Protein AF-A0A354C6H6-F1 (afdb_monomer_lite)

Foldseek 3Di:
DDDDPDDDPPPDPPVNVVVVVVVVVVVPVVVVVVVVVVVVVLVVLVVCCVVQNDQQSVCVNCVVQWDKDKDFDDFQDPDFAKKKKWKFAPPRHDGDTNDIDIDGPPRTMDIDTGHFHWIKIWIFDPPVPPPDTDPVRTRDIDDPGTDGDDPVPDDDD

Structure (mmCIF, N/CA/C/O backbone):
data_AF-A0A354C6H6-F1
#
_entry.id   AF-A0A354C6H6-F1
#
loop_
_atom_site.group_PDB
_atom_site.id
_atom_site.type_symbol
_atom_site.label_atom_id
_atom_site.label_alt_id
_atom_site.label_comp_id
_atom_site.label_asym_id
_atom_site.label_entity_id
_atom_site.label_seq_id
_atom_site.pdbx_PDB_ins_code
_atom_site.Cartn_x
_atom_site.Cartn_y
_atom_site.Cartn_z
_atom_site.occupancy
_atom_site.B_iso_or_equiv
_atom_site.auth_seq_id
_atom_site.auth_comp_id
_atom_site.auth_asym_id
_atom_site.auth_atom_id
_atom_site.pdbx_PDB_model_num
ATOM 1 N N . MET A 1 1 ? -8.656 -61.254 -53.944 1.00 39.78 1 MET A N 1
ATOM 2 C CA . MET A 1 1 ? -8.163 -60.138 -54.784 1.00 39.78 1 MET A CA 1
ATOM 3 C C . MET A 1 1 ? -7.869 -58.971 -53.851 1.00 39.78 1 MET A C 1
ATOM 5 O O . MET A 1 1 ? -8.799 -58.456 -53.251 1.00 39.78 1 MET A O 1
ATOM 9 N N . SER A 1 2 ? -6.591 -58.664 -53.606 1.00 46.38 2 SER A N 1
ATOM 10 C CA . SER A 1 2 ? -6.151 -57.652 -52.630 1.00 46.38 2 SER A CA 1
ATOM 11 C C . SER A 1 2 ? -5.681 -56.402 -53.372 1.00 46.38 2 SER A C 1
ATOM 13 O O . SER A 1 2 ? -4.727 -56.468 -54.147 1.00 46.38 2 SER A O 1
ATOM 15 N N . ASN A 1 3 ? -6.377 -55.281 -53.164 1.00 46.25 3 ASN A N 1
ATOM 16 C CA . ASN A 1 3 ? -6.007 -53.977 -53.706 1.00 46.25 3 ASN A CA 1
ATOM 17 C C . ASN A 1 3 ? -4.870 -53.388 -52.864 1.00 46.25 3 ASN A C 1
ATOM 19 O O . ASN A 1 3 ? -5.090 -52.853 -51.778 1.00 46.25 3 ASN A O 1
ATOM 23 N N . ALA A 1 4 ? -3.645 -53.481 -53.380 1.00 48.72 4 ALA A N 1
ATOM 24 C CA . ALA A 1 4 ? -2.483 -52.824 -52.802 1.00 48.72 4 ALA A CA 1
ATOM 25 C C . ALA A 1 4 ? -2.592 -51.302 -52.999 1.00 48.72 4 ALA A C 1
ATOM 27 O O . ALA A 1 4 ? -2.394 -50.768 -54.091 1.00 48.72 4 ALA A O 1
ATOM 28 N N . PHE A 1 5 ? -2.913 -50.606 -51.911 1.00 55.16 5 PHE A N 1
ATOM 29 C CA . PHE A 1 5 ? -2.956 -49.153 -51.808 1.00 55.16 5 PHE A CA 1
ATOM 30 C C . PHE A 1 5 ? -1.530 -48.579 -51.922 1.00 55.16 5 PHE A C 1
ATOM 32 O O . PHE A 1 5 ? -0.802 -48.465 -50.935 1.00 55.16 5 PHE A O 1
ATOM 39 N N . ARG A 1 6 ? -1.096 -48.233 -53.142 1.00 46.28 6 ARG A N 1
ATOM 40 C CA . ARG A 1 6 ? 0.148 -47.479 -53.375 1.00 46.28 6 ARG A CA 1
ATOM 41 C C . ARG A 1 6 ? -0.052 -46.021 -52.949 1.00 46.28 6 ARG A C 1
ATOM 43 O O . ARG A 1 6 ? -0.586 -45.220 -53.708 1.00 46.28 6 ARG A O 1
ATOM 50 N N . ARG A 1 7 ? 0.422 -45.657 -51.753 1.00 50.62 7 ARG A N 1
ATOM 51 C CA . ARG A 1 7 ? 0.652 -44.250 -51.385 1.00 50.62 7 ARG A CA 1
ATOM 52 C C . ARG A 1 7 ? 1.912 -43.762 -52.095 1.00 50.62 7 ARG A C 1
ATOM 54 O O . ARG A 1 7 ? 3.020 -44.136 -51.724 1.00 50.62 7 ARG A O 1
ATOM 61 N N . THR A 1 8 ? 1.747 -42.944 -53.127 1.00 47.78 8 THR A N 1
ATOM 62 C CA . THR A 1 8 ? 2.853 -42.187 -53.721 1.00 47.78 8 THR A CA 1
ATOM 63 C C . THR A 1 8 ? 3.283 -41.072 -52.764 1.00 47.78 8 THR A C 1
ATOM 65 O O . THR A 1 8 ? 2.422 -40.307 -52.322 1.00 47.78 8 THR A O 1
ATOM 68 N N . PRO A 1 9 ? 4.581 -40.929 -52.447 1.00 54.53 9 PRO A N 1
ATOM 69 C CA . PRO A 1 9 ? 5.065 -39.800 -51.669 1.00 54.53 9 PRO A CA 1
ATOM 70 C C . PRO A 1 9 ? 4.971 -38.533 -52.526 1.00 54.53 9 PRO A C 1
ATOM 72 O O . PRO A 1 9 ? 5.649 -38.397 -53.545 1.00 54.53 9 PRO A O 1
ATOM 75 N N . VAL A 1 10 ? 4.103 -37.605 -52.127 1.00 59.31 10 VAL A N 1
ATOM 76 C CA . VAL A 1 10 ? 4.023 -36.275 -52.735 1.00 59.31 10 VAL A CA 1
ATOM 77 C C . VAL A 1 10 ? 5.334 -35.551 -52.420 1.00 59.31 10 VAL A C 1
ATOM 79 O O . VAL A 1 10 ? 5.600 -35.211 -51.268 1.00 59.31 10 VAL A O 1
ATOM 82 N N . ARG A 1 11 ? 6.185 -35.336 -53.433 1.00 57.44 11 ARG A N 1
ATOM 83 C CA . ARG A 1 11 ? 7.349 -34.442 -53.333 1.00 57.44 11 ARG A CA 1
ATOM 84 C C . ARG A 1 11 ? 6.832 -33.022 -53.135 1.00 57.44 11 ARG A C 1
ATOM 86 O O . ARG A 1 11 ? 6.476 -32.343 -54.095 1.00 57.44 11 ARG A O 1
ATOM 93 N N . VAL A 1 12 ? 6.779 -32.581 -51.885 1.00 59.06 12 VAL A N 1
ATOM 94 C CA . VAL A 1 12 ? 6.523 -31.179 -51.561 1.00 59.06 12 VAL A CA 1
ATOM 95 C C . VAL A 1 12 ? 7.704 -30.372 -52.098 1.00 59.06 12 VAL A C 1
ATOM 97 O O . VAL 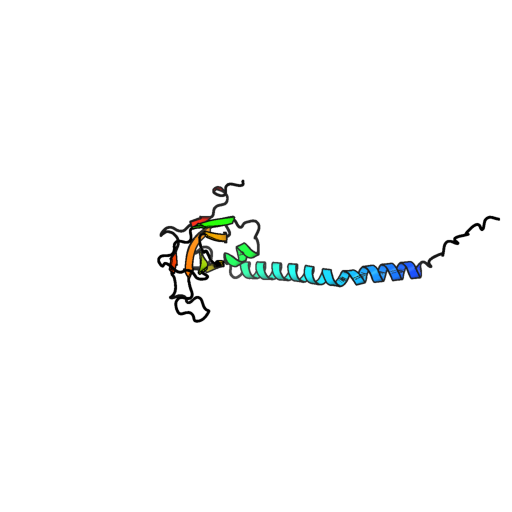A 1 12 ? 8.851 -30.586 -51.708 1.00 59.06 12 VAL A O 1
ATOM 100 N N . SER A 1 13 ? 7.433 -29.492 -53.061 1.00 67.69 13 SER A N 1
ATOM 101 C CA . SER A 1 13 ? 8.437 -28.602 -53.644 1.00 67.69 13 SER A CA 1
ATOM 102 C C . SER A 1 13 ? 9.083 -27.761 -52.539 1.00 67.69 13 SER A C 1
ATOM 104 O O . SER A 1 13 ? 8.379 -27.198 -51.703 1.00 67.69 13 SER A O 1
ATOM 106 N N . SER A 1 14 ? 10.415 -27.644 -52.543 1.00 68.44 14 SER A N 1
ATOM 107 C CA . SER A 1 14 ? 11.196 -26.889 -51.543 1.00 68.44 14 SER A CA 1
ATOM 108 C C . SER A 1 14 ? 10.669 -25.459 -51.316 1.00 68.44 14 SER A C 1
ATOM 110 O O . SER A 1 14 ? 10.684 -24.964 -50.192 1.00 68.44 14 SER A O 1
ATOM 112 N N . LYS A 1 15 ? 10.086 -24.833 -52.349 1.00 73.94 15 LYS A N 1
ATOM 113 C CA . LYS A 1 15 ? 9.442 -23.510 -52.260 1.00 73.94 15 LYS A CA 1
ATOM 114 C C . LYS A 1 15 ? 8.185 -23.498 -51.379 1.00 73.94 15 LYS A C 1
ATOM 116 O O . LYS A 1 15 ? 7.933 -22.518 -50.689 1.00 73.94 15 LYS A O 1
ATOM 121 N N . VAL A 1 16 ? 7.415 -24.586 -51.382 1.00 78.44 16 VAL A N 1
ATOM 122 C CA . VAL A 1 16 ? 6.215 -24.752 -50.544 1.00 78.44 16 VAL A CA 1
ATOM 123 C C . VAL A 1 16 ? 6.616 -24.966 -49.086 1.00 78.44 16 VAL A C 1
ATOM 125 O O . VAL A 1 16 ? 6.007 -24.388 -48.194 1.00 78.44 16 VAL A O 1
ATOM 128 N N . MET A 1 17 ? 7.694 -25.716 -48.839 1.00 77.00 17 MET A N 1
ATOM 129 C CA . MET A 1 17 ? 8.253 -25.872 -47.493 1.00 77.00 17 MET A CA 1
ATOM 130 C C . MET A 1 17 ? 8.774 -24.535 -46.934 1.00 77.00 17 MET A C 1
ATOM 132 O O . MET A 1 17 ? 8.522 -24.225 -45.773 1.00 77.00 17 MET A O 1
ATOM 136 N N . LEU A 1 18 ? 9.427 -23.715 -47.768 1.00 79.38 18 LEU A N 1
ATOM 137 C CA . LEU A 1 18 ? 9.888 -22.376 -47.384 1.00 79.38 18 LEU A CA 1
ATOM 138 C C . LEU A 1 18 ? 8.714 -21.445 -47.037 1.00 79.38 18 LEU A C 1
ATOM 140 O O . LEU A 1 18 ? 8.755 -20.757 -46.022 1.00 79.38 18 LEU A O 1
ATOM 144 N N . LEU A 1 19 ? 7.645 -21.462 -47.841 1.00 81.19 19 LEU A N 1
ATOM 145 C CA . LEU A 1 19 ? 6.432 -20.678 -47.584 1.00 81.19 19 LEU A CA 1
ATOM 146 C C . LEU A 1 19 ? 5.747 -21.080 -46.271 1.00 81.19 19 LEU A C 1
ATOM 148 O O . LEU A 1 19 ? 5.350 -20.207 -45.505 1.00 81.19 19 LEU A O 1
ATOM 152 N N . ILE A 1 20 ? 5.659 -22.380 -45.973 1.00 81.19 20 ILE A N 1
ATOM 153 C CA . ILE A 1 20 ? 5.088 -22.873 -44.709 1.00 81.19 20 ILE A CA 1
ATOM 154 C C . ILE A 1 20 ? 5.932 -22.417 -43.511 1.00 81.19 20 ILE A C 1
ATOM 156 O O . ILE A 1 20 ? 5.380 -21.992 -42.498 1.00 81.19 20 ILE A O 1
ATOM 160 N N . LEU A 1 21 ? 7.263 -22.447 -43.629 1.00 78.81 21 LEU A N 1
ATOM 161 C CA . LEU A 1 21 ? 8.166 -22.012 -42.561 1.00 78.81 21 LEU A CA 1
ATOM 162 C C . LEU A 1 21 ? 8.050 -20.504 -42.293 1.00 78.81 21 LEU A C 1
ATOM 164 O O . LEU A 1 21 ? 8.015 -20.085 -41.141 1.00 78.81 21 LEU A O 1
ATOM 168 N N . ILE A 1 22 ? 7.897 -19.698 -43.346 1.00 78.75 22 ILE A N 1
ATOM 169 C CA . ILE A 1 22 ? 7.666 -18.253 -43.236 1.00 78.75 22 ILE A CA 1
ATOM 170 C C . ILE A 1 22 ? 6.330 -17.957 -42.533 1.00 78.75 22 ILE A C 1
ATOM 172 O O . ILE A 1 22 ? 6.286 -17.138 -41.618 1.00 78.75 22 ILE A O 1
ATOM 176 N N . VAL A 1 23 ? 5.248 -18.653 -42.900 1.00 78.81 23 VAL A N 1
ATOM 177 C CA . VAL A 1 23 ? 3.928 -18.478 -42.265 1.00 78.81 23 VAL A CA 1
ATOM 178 C C . VAL A 1 23 ? 3.958 -18.854 -40.778 1.00 78.81 23 VAL A C 1
ATOM 180 O O . VAL A 1 23 ? 3.361 -18.151 -39.964 1.00 78.81 23 VAL A O 1
ATOM 183 N N . LEU A 1 24 ? 4.693 -19.905 -40.400 1.00 72.56 24 LEU A N 1
ATOM 184 C CA . LEU A 1 24 ? 4.862 -20.301 -38.996 1.00 72.56 24 LEU A CA 1
ATOM 185 C C . LEU A 1 24 ? 5.630 -19.254 -38.171 1.00 72.56 24 LEU A C 1
ATOM 187 O O . LEU A 1 24 ? 5.285 -19.032 -37.014 1.00 72.56 24 LEU A O 1
ATOM 191 N N . VAL A 1 25 ? 6.620 -18.572 -38.759 1.00 72.19 25 VAL A N 1
ATOM 192 C CA . VAL A 1 25 ? 7.352 -17.480 -38.090 1.00 72.19 25 VAL A CA 1
ATOM 193 C C . VAL A 1 25 ? 6.455 -16.253 -37.889 1.00 72.19 25 VAL A C 1
ATOM 195 O O . VAL A 1 25 ? 6.467 -15.656 -36.814 1.00 72.19 25 VAL A O 1
ATOM 198 N N . PHE A 1 26 ? 5.618 -15.908 -38.873 1.00 65.88 26 PHE A N 1
ATOM 199 C CA . PHE A 1 26 ? 4.712 -14.757 -38.765 1.00 65.88 26 PHE A CA 1
ATOM 200 C C . PHE A 1 26 ? 3.491 -15.003 -37.865 1.00 65.88 26 PHE A C 1
ATOM 202 O O . PHE A 1 26 ? 2.969 -14.054 -37.280 1.00 65.88 26 PHE A O 1
ATOM 209 N N . ALA A 1 27 ? 3.069 -16.257 -37.674 1.00 64.81 27 ALA A N 1
ATOM 210 C CA . ALA A 1 27 ? 2.013 -16.604 -36.720 1.00 64.81 27 ALA A CA 1
ATOM 211 C C . ALA A 1 27 ? 2.423 -16.382 -35.244 1.00 64.81 27 ALA A C 1
ATOM 213 O O . ALA A 1 27 ? 1.555 -16.269 -34.381 1.00 64.81 27 ALA A O 1
ATOM 214 N N . GLY A 1 28 ? 3.728 -16.278 -34.948 1.00 59.47 28 GLY A N 1
ATOM 215 C CA . GLY A 1 28 ? 4.262 -16.028 -33.602 1.00 59.47 28 GLY A CA 1
ATOM 216 C C . GLY A 1 28 ? 4.421 -14.548 -33.213 1.00 59.47 28 GLY A C 1
ATOM 217 O O . GLY A 1 28 ? 4.753 -14.252 -32.064 1.00 59.47 28 GLY A O 1
ATOM 218 N N . CYS A 1 29 ? 4.187 -13.597 -34.126 1.00 61.06 29 CYS A N 1
ATOM 219 C CA . CYS A 1 29 ? 4.482 -12.175 -33.889 1.00 61.06 29 CYS A CA 1
ATOM 220 C C . CYS A 1 29 ? 3.583 -11.495 -32.842 1.00 61.06 29 CYS A C 1
ATOM 222 O O . CYS A 1 29 ? 3.989 -10.490 -32.259 1.00 61.06 29 CYS A O 1
ATOM 224 N N . SER A 1 30 ? 2.395 -12.032 -32.548 1.00 60.97 30 SER A N 1
ATOM 225 C CA . SER A 1 30 ? 1.483 -11.443 -31.554 1.00 60.97 30 SER A CA 1
ATOM 226 C C . SER A 1 30 ? 2.007 -11.532 -30.114 1.00 60.97 30 SER A C 1
ATOM 228 O O . SER A 1 30 ? 1.602 -10.740 -29.265 1.00 60.97 30 SER A O 1
ATOM 230 N N . HIS A 1 31 ? 2.932 -12.456 -29.831 1.00 60.75 31 HIS A N 1
ATOM 231 C CA . HIS A 1 31 ? 3.494 -12.643 -28.490 1.00 60.75 31 HIS A CA 1
ATOM 232 C C . HIS A 1 31 ? 4.781 -11.838 -28.250 1.00 60.75 31 HIS A C 1
ATOM 234 O O . HIS A 1 31 ? 5.118 -11.526 -27.109 1.00 60.75 31 HIS A O 1
ATOM 240 N N . VAL A 1 32 ? 5.482 -11.476 -29.328 1.00 64.81 32 VAL A N 1
ATOM 241 C CA . VAL A 1 32 ? 6.739 -10.717 -29.283 1.00 64.81 32 VAL A CA 1
ATOM 242 C C . VAL A 1 32 ? 6.496 -9.264 -28.852 1.00 64.81 32 VAL A C 1
ATOM 244 O O . VAL A 1 32 ? 7.271 -8.735 -28.062 1.00 64.8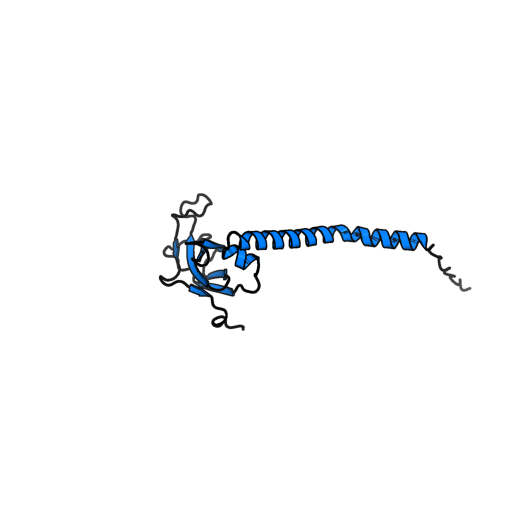1 32 VAL A O 1
ATOM 247 N N . GLY A 1 33 ? 5.391 -8.645 -29.286 1.00 69.44 33 GLY A N 1
ATOM 248 C CA . GLY A 1 33 ? 5.023 -7.280 -28.878 1.00 69.44 33 GLY A CA 1
ATOM 249 C C . GLY A 1 33 ? 4.859 -7.134 -27.362 1.00 69.44 33 GLY A C 1
ATOM 250 O O . GLY A 1 33 ? 5.491 -6.278 -26.759 1.00 69.44 33 GLY A O 1
ATOM 251 N N . LYS A 1 34 ? 4.138 -8.066 -26.724 1.00 73.25 34 LYS A N 1
ATOM 252 C CA . LYS A 1 34 ? 3.940 -8.060 -25.263 1.00 73.25 34 LYS A CA 1
ATOM 253 C C . LYS A 1 34 ? 5.239 -8.198 -24.472 1.00 73.25 34 LYS A C 1
ATOM 255 O O . LYS A 1 34 ? 5.350 -7.676 -23.368 1.00 73.25 34 LYS A O 1
ATOM 260 N N . TYR A 1 35 ? 6.208 -8.934 -25.013 1.00 76.50 35 TYR A N 1
ATOM 261 C CA . TYR A 1 35 ? 7.518 -9.050 -24.385 1.00 76.50 35 TYR A CA 1
ATOM 262 C C . TYR A 1 35 ? 8.269 -7.719 -24.467 1.00 76.50 35 TYR A C 1
ATOM 264 O O . TYR A 1 35 ? 8.810 -7.270 -23.466 1.00 76.50 35 TYR A O 1
ATOM 272 N N . PHE A 1 36 ? 8.247 -7.040 -25.615 1.00 81.38 36 PHE A N 1
ATOM 273 C CA . PHE A 1 36 ? 8.844 -5.708 -25.726 1.00 81.38 36 PHE A CA 1
ATOM 274 C C . PHE A 1 36 ? 8.188 -4.684 -24.790 1.00 81.38 36 PHE A C 1
ATOM 276 O O . PHE A 1 36 ? 8.918 -3.928 -24.153 1.00 81.38 36 PHE A O 1
ATOM 283 N N . ASP A 1 37 ? 6.863 -4.724 -24.628 1.00 84.50 37 ASP A N 1
ATOM 284 C CA . ASP A 1 37 ? 6.139 -3.845 -23.697 1.00 84.50 37 ASP A CA 1
ATOM 285 C C . ASP A 1 37 ? 6.609 -4.036 -22.245 1.00 84.50 37 ASP A C 1
ATOM 287 O O . ASP A 1 37 ? 6.822 -3.067 -21.519 1.00 84.50 37 ASP A O 1
ATOM 291 N N . PHE A 1 38 ? 6.837 -5.287 -21.823 1.00 84.19 38 PHE A N 1
ATOM 292 C CA . PHE A 1 38 ? 7.374 -5.585 -20.493 1.00 84.19 38 PHE A CA 1
ATOM 293 C C . PHE A 1 38 ? 8.771 -4.979 -20.287 1.00 84.19 38 PHE A C 1
ATOM 295 O O . PHE A 1 38 ? 9.036 -4.361 -19.258 1.00 84.19 38 PHE A O 1
ATOM 302 N N . TRP A 1 39 ? 9.658 -5.116 -21.276 1.00 83.44 39 TRP A N 1
ATOM 303 C CA . TRP A 1 39 ? 11.021 -4.578 -21.198 1.00 83.44 39 TRP A CA 1
ATOM 304 C C . TRP A 1 39 ? 11.051 -3.051 -21.186 1.00 83.44 39 TRP A C 1
ATOM 306 O O . TRP A 1 39 ? 11.898 -2.453 -20.518 1.00 83.44 39 TRP A O 1
ATOM 316 N N . ASP A 1 40 ? 10.151 -2.415 -21.931 1.00 88.00 40 ASP A N 1
ATOM 317 C CA . ASP A 1 40 ? 10.031 -0.961 -21.954 1.00 88.00 40 ASP A CA 1
ATOM 318 C C . ASP A 1 40 ? 9.487 -0.420 -20.624 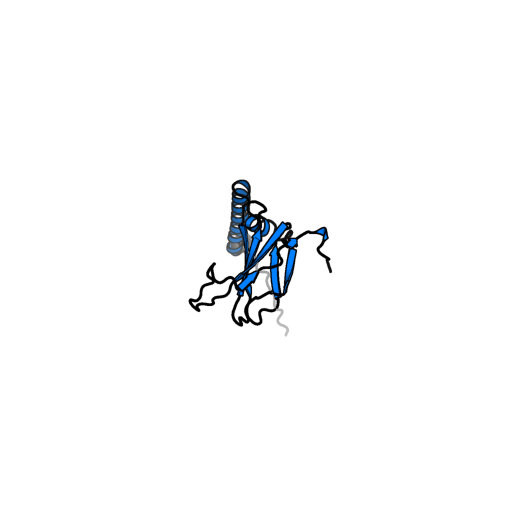1.00 88.00 40 ASP A C 1
ATOM 320 O O . ASP A 1 40 ? 10.025 0.546 -20.069 1.00 88.00 40 ASP A O 1
ATOM 324 N N . MET A 1 41 ? 8.501 -1.113 -20.046 1.00 86.69 41 MET A N 1
ATOM 325 C CA . MET A 1 41 ? 7.971 -0.815 -18.716 1.00 86.69 41 MET A CA 1
ATOM 326 C C . MET A 1 41 ? 9.058 -0.927 -17.640 1.00 86.69 41 MET A C 1
ATOM 328 O O . MET A 1 41 ? 9.243 0.009 -16.864 1.00 86.69 41 MET A O 1
ATOM 332 N N . GLU A 1 42 ? 9.829 -2.018 -17.626 1.00 86.00 42 GLU A N 1
ATOM 333 C CA . GLU A 1 42 ? 10.898 -2.227 -16.641 1.00 86.00 42 GLU A CA 1
ATOM 334 C C . GLU A 1 42 ? 11.987 -1.143 -16.743 1.00 86.00 42 GLU A C 1
ATOM 336 O O . GLU A 1 42 ? 12.447 -0.604 -15.733 1.00 86.00 42 GLU A O 1
ATOM 341 N N . ARG A 1 43 ? 12.392 -0.763 -17.963 1.00 87.38 43 ARG A N 1
ATOM 342 C CA . ARG A 1 43 ? 13.350 0.337 -18.177 1.00 87.38 43 ARG A CA 1
ATOM 343 C C . ARG A 1 43 ? 12.805 1.672 -17.692 1.00 87.38 43 ARG A C 1
ATOM 345 O O . ARG A 1 43 ? 13.545 2.429 -17.063 1.00 87.38 43 ARG A O 1
ATOM 352 N N . THR A 1 44 ? 11.540 1.956 -17.987 1.00 89.69 44 THR A N 1
ATOM 353 C CA . THR A 1 44 ? 10.879 3.195 -17.571 1.00 89.69 44 THR A CA 1
ATOM 354 C C . THR A 1 44 ? 10.822 3.282 -16.051 1.00 89.69 44 THR A C 1
ATOM 356 O O . THR A 1 44 ? 11.295 4.271 -15.497 1.00 89.69 44 THR A O 1
ATOM 359 N N . GLN A 1 45 ? 10.394 2.216 -15.372 1.00 88.25 45 GLN A N 1
ATOM 360 C CA . GLN A 1 45 ? 10.358 2.159 -13.908 1.00 88.25 45 GLN A CA 1
ATOM 361 C C . GLN A 1 45 ? 11.754 2.284 -13.282 1.00 88.25 45 GLN A C 1
ATOM 363 O O . GLN A 1 45 ? 11.923 3.013 -12.309 1.00 88.25 45 GLN A O 1
ATOM 368 N N . LYS A 1 46 ? 12.790 1.644 -13.848 1.00 88.38 46 LYS A N 1
ATOM 369 C CA . LYS A 1 46 ? 14.178 1.794 -13.358 1.00 88.38 46 LYS A CA 1
ATOM 370 C C . LYS A 1 46 ? 14.691 3.222 -13.501 1.00 88.38 46 LYS A C 1
ATOM 372 O O . LYS A 1 46 ? 15.385 3.728 -12.617 1.00 88.38 46 LYS A O 1
ATOM 377 N N . LYS A 1 47 ? 14.366 3.874 -14.618 1.00 91.50 47 LYS A N 1
ATOM 378 C CA . LYS A 1 47 ? 14.719 5.275 -14.851 1.00 91.50 47 LYS A CA 1
ATOM 379 C C . LYS A 1 47 ? 13.998 6.181 -13.858 1.00 91.50 47 LYS A C 1
ATOM 381 O O . LYS A 1 47 ? 14.634 7.046 -13.269 1.00 91.50 47 LYS A O 1
ATOM 386 N N . GLU A 1 48 ? 12.706 5.959 -13.661 1.00 91.00 48 GLU A N 1
ATOM 387 C CA . GLU A 1 48 ? 11.878 6.710 -12.721 1.00 91.00 48 GLU A CA 1
ATOM 388 C C . GLU A 1 48 ? 12.387 6.546 -11.286 1.00 91.00 48 GLU A C 1
ATOM 390 O O . GLU A 1 48 ? 12.622 7.542 -10.614 1.00 91.00 48 GLU A O 1
ATOM 395 N N . PHE A 1 49 ? 12.730 5.323 -10.872 1.00 91.56 49 PHE A N 1
ATOM 396 C CA . PHE A 1 49 ? 13.351 5.055 -9.574 1.00 91.56 49 PHE A CA 1
ATOM 397 C C . PHE A 1 49 ? 14.718 5.738 -9.407 1.00 91.56 49 PHE A C 1
ATOM 399 O O . PHE A 1 49 ? 15.050 6.201 -8.321 1.00 91.56 49 PHE A O 1
ATOM 406 N N . SER A 1 50 ? 15.509 5.839 -10.481 1.00 90.12 50 SER A N 1
ATOM 407 C CA . SER A 1 50 ? 16.811 6.528 -10.449 1.00 90.12 50 SER A CA 1
ATOM 408 C C . SER A 1 50 ? 16.680 8.045 -10.276 1.00 90.12 50 SER A C 1
ATOM 410 O O . SER A 1 50 ? 17.619 8.689 -9.814 1.00 90.12 50 SER A O 1
ATOM 412 N N . ILE A 1 51 ? 15.545 8.622 -10.677 1.00 92.75 51 ILE A N 1
ATOM 413 C CA . ILE A 1 51 ? 15.263 10.058 -10.576 1.00 92.75 51 ILE A CA 1
ATOM 414 C C . ILE A 1 51 ? 14.558 10.361 -9.253 1.00 92.75 51 ILE A C 1
ATOM 416 O O . ILE A 1 51 ? 14.945 11.282 -8.536 1.00 92.75 51 ILE A O 1
ATOM 420 N N . GLU A 1 52 ? 13.525 9.586 -8.935 1.00 92.69 52 GLU A N 1
ATOM 421 C CA . GLU A 1 52 ? 12.645 9.789 -7.795 1.00 92.69 52 GLU A CA 1
ATOM 422 C C . GLU A 1 52 ? 12.304 8.432 -7.148 1.00 92.69 52 GLU A C 1
ATOM 424 O O . GLU A 1 52 ? 11.267 7.825 -7.440 1.00 92.69 52 GLU A O 1
ATOM 429 N N . PRO A 1 53 ? 13.178 7.921 -6.264 1.00 92.75 53 PRO A N 1
ATOM 430 C CA . PRO A 1 53 ? 12.973 6.619 -5.651 1.00 92.75 53 PRO A CA 1
ATOM 431 C C . PRO A 1 53 ? 11.740 6.636 -4.739 1.00 92.75 53 PRO A C 1
ATOM 433 O O . PRO A 1 53 ? 11.472 7.610 -4.032 1.00 92.75 53 PRO A O 1
ATOM 436 N N . THR A 1 54 ? 10.980 5.541 -4.767 1.00 94.94 54 THR A N 1
ATOM 437 C CA . THR A 1 54 ? 9.851 5.290 -3.860 1.00 94.94 54 THR A CA 1
ATOM 438 C C . THR A 1 54 ? 9.799 3.817 -3.492 1.00 94.94 54 THR A C 1
ATOM 440 O O . THR A 1 54 ? 10.189 2.952 -4.283 1.00 94.94 54 THR A O 1
ATOM 443 N N . ALA A 1 55 ? 9.266 3.508 -2.314 1.00 94.12 55 ALA A N 1
ATOM 444 C CA . ALA A 1 55 ? 9.128 2.127 -1.861 1.00 94.12 55 ALA A CA 1
ATOM 445 C C . ALA A 1 55 ? 8.095 1.353 -2.701 1.00 94.12 55 ALA A C 1
ATOM 447 O O . ALA A 1 55 ? 8.220 0.143 -2.888 1.00 94.12 55 ALA A O 1
ATOM 448 N N . LYS A 1 56 ? 7.111 2.056 -3.282 1.00 94.12 56 LYS A N 1
ATOM 449 C CA . LYS A 1 56 ? 6.183 1.487 -4.270 1.00 94.12 56 LYS A CA 1
ATOM 450 C C . LYS A 1 56 ? 6.925 1.017 -5.524 1.00 94.12 56 LYS A C 1
ATOM 452 O O . LYS A 1 56 ? 6.754 -0.129 -5.925 1.00 94.12 56 LYS A O 1
ATOM 457 N N . LEU A 1 57 ? 7.775 1.871 -6.102 1.00 93.12 57 LEU A N 1
ATOM 458 C CA . LEU A 1 57 ? 8.586 1.504 -7.267 1.00 93.12 57 LEU A CA 1
ATOM 459 C C . LEU A 1 57 ? 9.576 0.384 -6.940 1.00 93.12 57 LEU A C 1
ATOM 461 O O . LEU A 1 57 ? 9.752 -0.512 -7.758 1.00 93.12 57 LEU A O 1
ATOM 465 N N . LEU A 1 58 ? 10.180 0.393 -5.746 1.00 93.06 58 LEU A N 1
ATOM 466 C CA . LEU A 1 58 ? 11.054 -0.694 -5.299 1.00 93.06 58 LEU A CA 1
ATOM 467 C C . LEU A 1 58 ? 10.312 -2.038 -5.296 1.00 93.06 58 LEU A C 1
ATOM 469 O O . LEU A 1 58 ? 10.803 -3.008 -5.866 1.00 93.06 58 LEU A O 1
ATOM 473 N N . ARG A 1 59 ? 9.104 -2.076 -4.721 1.00 93.06 59 ARG A N 1
ATOM 474 C CA . ARG A 1 59 ? 8.250 -3.271 -4.714 1.00 93.06 59 ARG A CA 1
ATOM 475 C C . ARG A 1 59 ? 7.910 -3.746 -6.127 1.00 93.06 59 ARG A C 1
ATOM 477 O O . ARG A 1 59 ? 7.912 -4.944 -6.388 1.00 93.06 59 ARG A O 1
ATOM 484 N N . ASP A 1 60 ? 7.592 -2.818 -7.024 1.00 90.81 60 ASP A N 1
ATOM 485 C CA . ASP A 1 60 ? 7.175 -3.149 -8.387 1.00 90.81 60 ASP A CA 1
ATOM 486 C C . ASP A 1 60 ? 8.371 -3.631 -9.247 1.00 90.81 60 ASP A C 1
ATOM 488 O O . ASP A 1 60 ? 8.208 -4.525 -10.076 1.00 90.81 60 ASP A O 1
ATOM 492 N N . LEU A 1 61 ? 9.581 -3.104 -9.004 1.00 90.44 61 LEU A N 1
ATOM 493 C CA . LEU A 1 61 ? 10.831 -3.512 -9.664 1.00 90.44 61 LEU A CA 1
ATOM 494 C C . LEU A 1 61 ? 11.416 -4.821 -9.117 1.00 90.44 61 LEU A C 1
ATOM 496 O O . LEU A 1 61 ? 12.032 -5.581 -9.866 1.00 90.44 61 LEU A O 1
ATOM 500 N N . GLN A 1 62 ? 11.265 -5.068 -7.815 1.00 89.44 62 GLN A N 1
ATOM 501 C CA . GLN A 1 62 ? 11.815 -6.226 -7.107 1.00 89.44 62 GLN A CA 1
ATOM 502 C C . GLN A 1 62 ? 10.722 -6.936 -6.294 1.00 89.44 62 GLN A C 1
ATOM 504 O O . GLN A 1 62 ? 10.799 -7.023 -5.066 1.00 89.44 62 GLN A O 1
ATOM 509 N N . PRO A 1 63 ? 9.694 -7.502 -6.955 1.00 87.38 63 PRO A N 1
ATOM 510 C CA . PRO A 1 63 ? 8.608 -8.176 -6.248 1.00 87.38 63 PRO A CA 1
ATOM 511 C C . PRO A 1 63 ? 9.086 -9.417 -5.478 1.00 87.38 63 PRO A C 1
ATOM 513 O O . PRO A 1 63 ? 8.450 -9.807 -4.505 1.00 87.38 63 PRO A O 1
ATOM 516 N N . GLY A 1 64 ? 10.210 -10.022 -5.888 1.00 85.69 64 GLY A N 1
ATOM 517 C CA . GLY A 1 64 ? 10.840 -11.147 -5.186 1.00 85.69 64 GLY A CA 1
ATOM 518 C C . GLY A 1 64 ? 11.487 -10.776 -3.847 1.00 85.69 64 GLY A C 1
ATOM 519 O O . GLY A 1 64 ? 11.662 -11.655 -3.012 1.00 85.69 64 GLY A O 1
ATOM 520 N N . ASP A 1 65 ? 11.771 -9.491 -3.624 1.00 88.25 65 ASP A N 1
ATOM 521 C CA . ASP A 1 65 ? 12.339 -8.965 -2.375 1.00 88.25 65 ASP A CA 1
ATOM 522 C C . ASP A 1 65 ? 11.253 -8.313 -1.493 1.00 88.25 65 ASP A C 1
ATOM 524 O O . ASP A 1 65 ? 11.523 -7.446 -0.662 1.00 88.25 65 ASP A O 1
ATOM 528 N N . SER A 1 66 ? 9.991 -8.712 -1.696 1.00 92.00 66 SER A N 1
ATOM 529 C CA . SER A 1 66 ? 8.843 -8.280 -0.898 1.00 92.00 66 SER A CA 1
ATOM 530 C C . SER A 1 66 ? 8.346 -9.396 0.011 1.00 92.00 66 SER A C 1
ATOM 532 O O . SER A 1 66 ? 8.163 -10.536 -0.411 1.00 92.00 66 SER A O 1
ATOM 534 N N . PHE A 1 67 ? 8.040 -9.041 1.251 1.00 92.56 67 PHE A N 1
ATOM 535 C CA . PHE A 1 67 ? 7.606 -9.959 2.291 1.00 92.56 67 PHE A CA 1
ATOM 536 C C . PHE A 1 67 ? 6.120 -9.784 2.563 1.00 92.56 67 PHE A C 1
ATOM 538 O O . PHE A 1 67 ? 5.585 -8.671 2.528 1.00 92.56 67 PHE A O 1
ATOM 545 N N . MET A 1 68 ? 5.441 -10.897 2.827 1.00 91.50 68 MET A N 1
ATOM 546 C CA . MET A 1 68 ? 4.027 -10.877 3.167 1.00 91.50 68 MET A CA 1
ATOM 547 C C . MET A 1 68 ? 3.859 -10.516 4.642 1.00 91.50 68 MET A C 1
ATOM 549 O O . MET A 1 68 ? 4.142 -11.318 5.529 1.00 91.50 68 MET A O 1
ATOM 553 N N . LEU A 1 69 ? 3.352 -9.316 4.898 1.00 90.88 69 LEU A N 1
ATOM 554 C CA . LEU A 1 69 ? 2.937 -8.883 6.219 1.00 90.88 69 LEU A CA 1
ATOM 555 C C . LEU A 1 69 ? 1.473 -9.269 6.449 1.00 90.88 69 LEU A C 1
ATOM 557 O O . LEU A 1 69 ? 0.599 -8.891 5.663 1.00 90.88 69 LEU A O 1
ATOM 561 N N . VAL A 1 70 ? 1.213 -9.994 7.538 1.00 91.00 70 VAL A N 1
ATOM 562 C CA . VAL A 1 70 ? -0.126 -10.435 7.952 1.00 91.00 70 VAL A CA 1
ATOM 563 C C . VAL A 1 70 ? -0.350 -10.073 9.412 1.00 91.00 70 VAL A C 1
ATOM 565 O O . VAL A 1 70 ? 0.508 -10.312 10.259 1.00 91.00 70 VAL A O 1
ATOM 568 N N . GLY A 1 71 ? -1.526 -9.537 9.722 1.00 89.75 71 GLY A N 1
ATOM 569 C CA . GLY A 1 71 ? -1.901 -9.218 11.093 1.00 89.75 71 GLY A CA 1
ATOM 570 C C . GLY A 1 71 ? -3.398 -8.970 11.251 1.00 89.75 71 GLY A C 1
ATOM 571 O O . GLY A 1 71 ? -4.116 -8.863 10.255 1.00 89.75 71 GLY A O 1
ATOM 572 N N . PRO A 1 72 ? -3.897 -8.912 12.495 1.00 89.19 72 PRO A N 1
ATOM 573 C CA . PRO A 1 72 ? -5.295 -8.601 12.757 1.00 89.19 72 PRO A CA 1
ATOM 574 C C . PRO A 1 72 ? -5.602 -7.152 12.373 1.00 89.19 72 PRO A C 1
ATOM 576 O O . PRO A 1 72 ? -4.773 -6.256 12.553 1.00 89.19 72 PRO A O 1
ATOM 579 N N . VAL A 1 73 ? -6.813 -6.906 11.879 1.00 87.94 73 VAL A N 1
ATOM 580 C CA . VAL A 1 73 ? -7.289 -5.537 11.656 1.00 87.94 73 VAL A CA 1
ATOM 581 C C . VAL A 1 73 ? -7.771 -4.968 12.985 1.00 87.94 73 VAL A C 1
ATOM 583 O O . VAL A 1 73 ? -8.774 -5.413 13.538 1.00 87.94 73 VAL A O 1
ATOM 586 N N . ASN A 1 74 ? -7.052 -3.975 13.508 1.00 81.25 74 ASN A N 1
ATOM 587 C CA . ASN A 1 74 ? -7.438 -3.289 14.737 1.00 81.25 74 ASN A CA 1
ATOM 588 C C . ASN A 1 74 ? -8.375 -2.118 14.413 1.00 81.25 74 ASN A C 1
ATOM 590 O O . ASN A 1 74 ? -7.927 -0.995 14.170 1.00 81.25 74 ASN A O 1
ATOM 594 N N . GLN A 1 75 ? -9.676 -2.400 14.366 1.00 82.06 75 GLN A N 1
ATOM 595 C CA . GLN A 1 75 ? -10.704 -1.381 14.175 1.00 82.06 75 GLN A CA 1
ATOM 596 C C . GLN A 1 75 ? -11.110 -0.792 15.530 1.00 82.06 75 GLN A C 1
ATOM 598 O O . GLN A 1 75 ? -11.441 -1.522 16.461 1.00 82.06 75 GLN A O 1
ATOM 603 N N . LYS A 1 76 ? -11.136 0.540 15.641 1.00 80.88 76 LYS A N 1
ATOM 604 C CA . LYS A 1 76 ? -11.688 1.235 16.819 1.00 80.88 76 LYS A CA 1
ATOM 605 C C . LYS A 1 76 ? -13.219 1.239 16.826 1.00 80.88 76 LYS A C 1
ATOM 607 O O . LYS A 1 76 ? -13.833 1.532 17.848 1.00 80.88 76 LYS A O 1
ATOM 612 N N . THR A 1 77 ? -13.829 0.952 15.681 1.00 79.12 77 THR A N 1
ATOM 613 C CA . THR A 1 77 ? -15.273 0.985 15.442 1.00 79.12 77 THR A CA 1
ATOM 614 C C . THR A 1 77 ? -15.768 -0.400 15.047 1.00 79.12 77 THR A C 1
ATOM 616 O O . THR A 1 77 ? -15.041 -1.133 14.385 1.00 79.12 77 THR A O 1
ATOM 619 N N . ASN A 1 78 ? -17.019 -0.737 15.362 1.00 82.62 78 ASN A N 1
ATOM 620 C CA . ASN A 1 78 ? -17.636 -1.986 14.907 1.00 82.62 78 ASN A CA 1
ATOM 621 C C . ASN A 1 78 ? -18.175 -1.839 13.468 1.00 82.62 78 ASN A C 1
ATOM 623 O O . ASN A 1 78 ? -19.387 -1.792 13.260 1.00 82.62 78 ASN A O 1
ATOM 627 N N . TYR A 1 79 ? -17.281 -1.638 12.496 1.00 88.75 79 TYR A N 1
ATOM 628 C CA . TYR A 1 79 ? -17.652 -1.436 11.094 1.00 88.75 79 TYR A CA 1
ATOM 629 C C . TYR A 1 79 ? -17.637 -2.767 10.332 1.00 88.75 79 TYR A C 1
ATOM 631 O O . TYR A 1 79 ? -16.634 -3.473 10.301 1.00 88.75 79 TYR A O 1
ATOM 639 N N . GLU A 1 80 ? -18.753 -3.097 9.683 1.00 87.88 80 GLU A N 1
ATOM 640 C CA . GLU A 1 80 ? -18.957 -4.395 9.020 1.00 87.88 80 GLU A CA 1
ATOM 641 C C . GLU A 1 80 ? -18.856 -4.331 7.484 1.00 87.88 80 GLU A C 1
ATOM 643 O O . GLU A 1 80 ? -19.274 -5.267 6.809 1.00 87.88 80 GLU A O 1
ATOM 648 N N . GLY A 1 81 ? -18.343 -3.237 6.912 1.00 91.50 81 GLY A N 1
ATOM 649 C CA . GLY A 1 81 ? -18.183 -3.058 5.463 1.00 91.50 81 GLY A CA 1
ATOM 650 C C . GLY A 1 81 ? -16.749 -3.287 4.956 1.00 91.50 81 GLY A C 1
ATOM 651 O O . GLY A 1 81 ? -15.867 -3.679 5.727 1.00 91.50 81 GLY A O 1
ATOM 652 N N . PRO A 1 82 ? -16.489 -3.033 3.658 1.00 93.75 82 PRO A N 1
ATOM 653 C CA . PRO A 1 82 ? -15.145 -3.087 3.090 1.00 93.75 82 PRO A CA 1
ATOM 654 C C . PRO A 1 82 ? -14.201 -2.083 3.757 1.00 93.75 82 PRO A C 1
ATOM 656 O O . PRO A 1 82 ? -14.583 -0.945 4.010 1.00 93.75 82 PRO A O 1
ATOM 659 N N . VAL A 1 83 ? -12.953 -2.480 3.994 1.00 94.75 83 VAL A N 1
ATOM 660 C CA . VAL A 1 83 ? -11.944 -1.630 4.646 1.00 94.75 83 VAL A CA 1
ATOM 661 C C . VAL A 1 83 ? -10.759 -1.431 3.719 1.00 94.75 83 VAL A C 1
ATOM 663 O O . VAL A 1 83 ? -10.211 -2.400 3.200 1.00 94.75 83 VAL A O 1
ATOM 666 N N . LEU A 1 84 ? -10.320 -0.192 3.539 1.00 95.81 84 LEU A N 1
ATOM 667 C CA . LEU A 1 84 ? -9.074 0.118 2.851 1.00 95.81 84 LEU A CA 1
ATOM 668 C C . LEU A 1 84 ? -7.909 0.069 3.843 1.00 95.81 84 LEU A C 1
ATOM 670 O O . LEU A 1 84 ? -7.891 0.800 4.830 1.00 95.81 84 LEU A O 1
ATOM 674 N N . VAL A 1 85 ? -6.921 -0.772 3.555 1.00 95.56 85 VAL A N 1
ATOM 675 C CA . VAL A 1 85 ? -5.621 -0.797 4.231 1.00 95.56 85 VAL A CA 1
ATOM 676 C C . VAL A 1 85 ? -4.632 0.002 3.408 1.00 95.56 85 VAL A C 1
ATOM 678 O O . VAL A 1 85 ? -4.468 -0.267 2.215 1.00 95.56 85 VAL A O 1
ATOM 681 N N . VAL A 1 86 ? -3.933 0.922 4.061 1.00 96.56 86 VAL A N 1
ATOM 682 C CA . VAL A 1 86 ? -2.873 1.732 3.460 1.00 96.56 86 VAL A CA 1
ATOM 683 C C . VAL A 1 86 ? -1.583 1.507 4.234 1.00 96.56 86 VAL A C 1
ATOM 685 O O . VAL A 1 86 ? -1.533 1.770 5.434 1.00 96.56 86 VAL A O 1
ATOM 688 N N . ALA A 1 87 ? -0.545 1.025 3.552 1.00 96.75 87 ALA A N 1
ATOM 689 C CA . ALA A 1 87 ? 0.795 0.889 4.110 1.00 96.75 87 ALA A CA 1
ATOM 690 C C . ALA A 1 87 ? 1.636 2.116 3.768 1.00 96.75 87 ALA A C 1
ATOM 692 O O . ALA A 1 87 ? 1.795 2.450 2.590 1.00 96.75 87 ALA A O 1
ATOM 693 N N . VAL A 1 88 ? 2.189 2.758 4.793 1.00 96.56 88 VAL A N 1
ATOM 694 C CA . VAL A 1 88 ? 2.943 4.006 4.684 1.00 96.56 88 VAL A CA 1
ATOM 695 C C . VAL A 1 88 ? 4.346 3.816 5.241 1.00 96.56 88 VAL A C 1
ATOM 697 O O . VAL A 1 88 ? 4.517 3.166 6.268 1.00 96.56 88 VAL A O 1
ATOM 700 N N . THR A 1 89 ? 5.350 4.393 4.585 1.00 96.25 89 THR A N 1
ATOM 701 C CA . THR A 1 89 ? 6.737 4.398 5.069 1.00 96.25 89 THR A CA 1
ATOM 702 C C . THR A 1 89 ? 7.372 5.780 4.930 1.00 96.25 89 THR A C 1
ATOM 704 O O . THR A 1 89 ? 6.815 6.678 4.302 1.00 96.25 89 THR A O 1
ATOM 707 N N . ASP A 1 90 ? 8.539 5.943 5.546 1.00 95.62 90 ASP A N 1
ATOM 708 C CA . ASP A 1 90 ? 9.393 7.130 5.452 1.00 95.62 90 ASP A CA 1
ATOM 709 C C . ASP A 1 90 ? 10.736 6.804 4.756 1.00 95.62 90 ASP A C 1
ATOM 711 O O . ASP A 1 90 ? 11.724 7.513 4.933 1.00 95.62 90 ASP A O 1
ATOM 715 N N . MET A 1 91 ? 10.798 5.699 4.000 1.00 94.38 91 MET A N 1
ATOM 716 C CA . MET A 1 91 ? 12.033 5.139 3.437 1.00 94.38 91 MET A CA 1
ATOM 717 C C . MET A 1 91 ? 12.739 6.070 2.450 1.00 94.38 91 MET A C 1
ATOM 719 O O . MET A 1 91 ? 13.932 6.329 2.601 1.00 94.38 91 MET A O 1
ATOM 723 N N . PHE A 1 92 ? 12.022 6.545 1.432 1.00 94.56 92 PHE A N 1
ATOM 724 C CA . PHE A 1 92 ? 12.572 7.453 0.424 1.00 94.56 92 PHE A CA 1
ATOM 725 C C . PHE A 1 92 ? 11.955 8.844 0.518 1.00 94.56 92 PHE A C 1
ATOM 727 O O . PHE A 1 92 ? 12.619 9.842 0.235 1.00 94.56 92 PHE A O 1
ATOM 734 N N . LYS A 1 93 ? 10.686 8.923 0.934 1.00 94.50 93 LYS A N 1
ATOM 735 C CA . LYS A 1 93 ? 9.963 10.179 1.144 1.00 94.50 93 LYS A CA 1
ATOM 736 C C . LYS A 1 93 ? 9.138 10.107 2.413 1.00 94.50 93 LYS A C 1
ATOM 738 O O . LYS A 1 93 ? 8.667 9.044 2.801 1.00 94.50 93 LYS A O 1
ATOM 743 N N . LYS A 1 94 ? 8.906 11.272 3.014 1.00 95.25 94 LYS A N 1
ATOM 744 C CA . LYS A 1 94 ? 8.057 11.397 4.195 1.00 95.25 94 LYS A CA 1
ATOM 745 C C . LYS A 1 94 ? 6.614 10.987 3.867 1.00 95.25 94 LYS A C 1
ATOM 747 O O . LYS A 1 94 ? 5.991 11.601 3.004 1.00 95.25 94 LYS A O 1
ATOM 752 N N . ARG A 1 95 ? 6.091 10.010 4.607 1.00 94.19 95 ARG A N 1
ATOM 753 C CA . ARG A 1 95 ? 4.739 9.442 4.535 1.00 94.19 95 ARG A CA 1
ATOM 754 C C . ARG A 1 95 ? 4.355 8.987 3.128 1.00 94.19 95 ARG A C 1
ATOM 756 O O . ARG A 1 95 ? 3.286 9.335 2.632 1.00 94.19 95 ARG A O 1
ATOM 76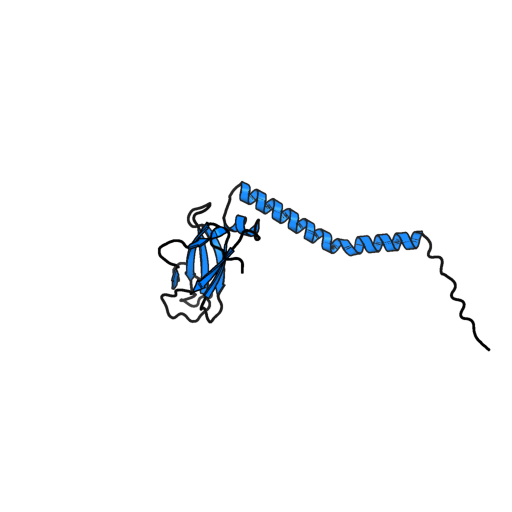3 N N . GLU A 1 96 ? 5.217 8.215 2.475 1.00 95.25 96 GLU A N 1
ATOM 764 C CA . GLU A 1 96 ? 4.902 7.650 1.163 1.00 95.25 96 GLU A CA 1
ATOM 765 C C . GLU A 1 96 ? 3.995 6.420 1.272 1.00 95.25 96 GLU A C 1
ATOM 767 O O . GLU A 1 96 ? 4.212 5.542 2.108 1.00 95.25 96 GLU A O 1
ATOM 772 N N . ILE A 1 97 ? 2.984 6.341 0.404 1.00 96.00 97 ILE A N 1
ATOM 773 C CA . ILE A 1 97 ? 2.094 5.180 0.309 1.00 96.00 97 ILE A CA 1
ATOM 774 C C . ILE A 1 97 ? 2.766 4.107 -0.544 1.00 96.00 97 ILE A C 1
ATOM 776 O O . ILE A 1 97 ? 3.082 4.321 -1.716 1.00 96.00 97 ILE A O 1
ATOM 780 N N . VAL A 1 98 ? 2.940 2.925 0.038 1.00 96.19 98 VAL A N 1
ATOM 781 C CA . VAL A 1 98 ? 3.592 1.784 -0.614 1.00 96.19 98 VAL A CA 1
ATOM 782 C C . VAL A 1 98 ? 2.564 0.815 -1.171 1.00 96.19 98 VAL A C 1
ATOM 784 O O . VAL A 1 98 ? 2.694 0.334 -2.298 1.00 96.19 98 VAL A O 1
ATOM 787 N N . ALA A 1 99 ? 1.516 0.523 -0.402 1.00 95.50 99 ALA A N 1
ATOM 788 C CA . ALA A 1 99 ? 0.488 -0.435 -0.779 1.00 95.50 99 ALA A CA 1
ATOM 789 C C . ALA A 1 99 ? -0.896 0.021 -0.333 1.00 95.50 99 ALA A C 1
ATOM 791 O O . ALA A 1 99 ? -1.061 0.545 0.765 1.00 95.50 99 ALA A O 1
ATOM 792 N N . GLU A 1 100 ? -1.881 -0.268 -1.176 1.00 95.38 100 GLU A N 1
ATOM 793 C CA . GLU A 1 100 ? -3.298 -0.057 -0.910 1.00 95.38 100 GLU A CA 1
ATOM 794 C C . GLU A 1 100 ? -4.041 -1.354 -1.226 1.00 95.38 100 GLU A C 1
ATOM 796 O O . GLU A 1 100 ? -3.826 -1.979 -2.279 1.00 95.38 100 GLU A O 1
ATOM 801 N N . ARG A 1 101 ? -4.888 -1.797 -0.297 1.00 94.06 101 ARG A N 1
ATOM 802 C CA . ARG A 1 101 ? -5.689 -3.014 -0.446 1.00 94.06 101 ARG A CA 1
ATOM 803 C C . ARG A 1 101 ? -7.059 -2.832 0.178 1.00 94.06 101 ARG A C 1
ATOM 805 O O . ARG A 1 101 ? -7.164 -2.481 1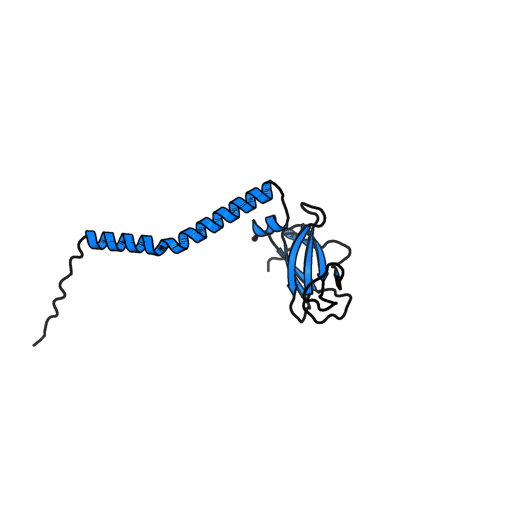.345 1.00 94.06 101 ARG A O 1
ATOM 812 N N . ILE A 1 102 ? -8.096 -3.141 -0.591 1.00 94.56 102 ILE A N 1
ATOM 813 C CA . ILE A 1 102 ? -9.459 -3.233 -0.073 1.00 94.56 102 ILE A CA 1
ATOM 814 C C . ILE A 1 102 ? -9.655 -4.645 0.481 1.00 94.56 102 ILE A C 1
ATOM 816 O O . ILE A 1 102 ? -9.522 -5.630 -0.247 1.00 94.56 102 ILE A O 1
ATOM 820 N N . LEU A 1 103 ? -9.974 -4.735 1.765 1.00 92.88 103 LEU A N 1
ATOM 821 C CA . LEU A 1 103 ? -10.367 -5.954 2.452 1.00 92.88 103 LEU A CA 1
ATOM 822 C C . LEU A 1 103 ? -11.883 -6.100 2.369 1.00 92.88 103 LEU A C 1
ATOM 824 O O . LEU A 1 103 ? -12.627 -5.200 2.758 1.00 92.88 103 LEU A O 1
ATOM 828 N N . GLN A 1 104 ? -12.327 -7.241 1.851 1.00 90.44 104 GLN A N 1
ATOM 829 C CA . GLN A 1 104 ? -13.738 -7.609 1.804 1.00 90.44 104 GLN A CA 1
ATOM 830 C C . GLN A 1 104 ? -14.151 -8.281 3.115 1.00 90.44 104 GLN A C 1
ATOM 832 O O . GLN A 1 104 ? -13.321 -8.832 3.839 1.00 90.44 104 GLN A O 1
ATOM 837 N N . THR A 1 105 ? -15.440 -8.224 3.426 1.00 85.81 105 THR A N 1
ATOM 838 C CA . THR A 1 105 ? -15.984 -8.708 4.696 1.00 85.81 105 THR A CA 1
ATOM 839 C C . THR A 1 105 ? -16.071 -10.242 4.725 1.00 85.81 105 THR A C 1
ATOM 841 O O . THR A 1 105 ? -16.324 -10.858 3.686 1.00 85.81 105 THR A O 1
ATOM 844 N N . PRO A 1 106 ? -15.877 -10.891 5.892 1.00 85.12 106 PRO A N 1
ATOM 845 C CA . PRO A 1 106 ? -15.536 -10.307 7.194 1.00 85.12 106 PRO A CA 1
ATOM 846 C C . PRO A 1 106 ? -14.057 -9.883 7.290 1.00 85.12 106 PRO A C 1
ATOM 848 O O . PRO A 1 106 ? -13.147 -10.652 6.983 1.00 85.12 106 PRO A O 1
ATOM 851 N N . VAL A 1 107 ? -13.812 -8.659 7.769 1.00 85.56 107 VAL A N 1
ATOM 852 C CA . VAL A 1 107 ? -12.467 -8.064 7.841 1.00 85.56 107 VAL A CA 1
ATOM 853 C C . VAL A 1 107 ? -11.786 -8.436 9.163 1.00 85.56 107 VAL A C 1
ATOM 855 O O . VAL A 1 107 ? -11.827 -7.683 10.131 1.00 85.56 107 VAL A O 1
ATOM 858 N N . LEU A 1 108 ? -11.172 -9.621 9.214 1.00 85.88 108 LEU A N 1
ATOM 859 C CA . LEU A 1 108 ? -10.474 -10.118 10.413 1.00 85.88 108 LEU A CA 1
ATOM 860 C C . LEU A 1 108 ? -8.962 -9.856 10.378 1.00 85.88 108 LEU A C 1
ATOM 862 O O . LEU A 1 108 ? -8.360 -9.497 11.391 1.00 85.88 108 LEU A O 1
ATOM 866 N N . TYR A 1 109 ? -8.350 -10.014 9.205 1.00 90.88 109 TYR A N 1
ATOM 867 C CA . TYR A 1 109 ? -6.908 -9.905 9.004 1.00 90.88 109 TYR A CA 1
ATOM 868 C C . TYR A 1 109 ? -6.606 -9.085 7.754 1.00 90.88 109 TYR A C 1
ATOM 870 O O . TYR A 1 109 ? -7.374 -9.097 6.791 1.00 90.88 109 TYR A O 1
ATOM 878 N N . TYR A 1 110 ? -5.474 -8.391 7.764 1.00 92.12 110 TYR A N 1
ATOM 879 C CA . TYR A 1 110 ? -4.915 -7.760 6.578 1.00 92.12 110 TYR A CA 1
ATOM 880 C C . TYR A 1 110 ? -3.770 -8.604 6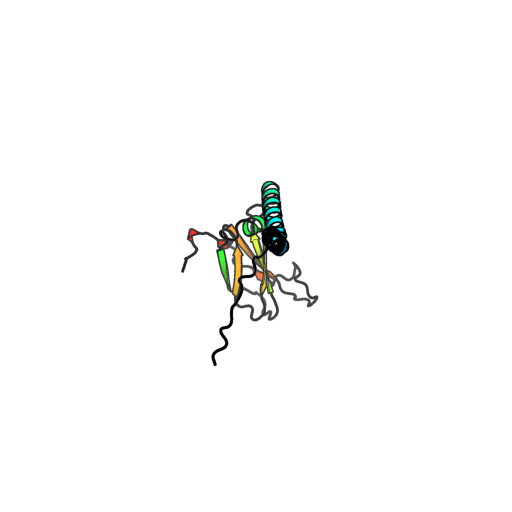.019 1.00 92.12 110 TYR A C 1
ATOM 882 O O . TYR A 1 110 ? -3.127 -9.368 6.740 1.00 92.12 110 TYR A O 1
ATOM 890 N N . GLN A 1 111 ? -3.501 -8.417 4.729 1.00 91.75 111 GLN A N 1
ATOM 891 C CA . GLN A 1 111 ? -2.324 -8.952 4.057 1.00 91.75 111 GLN A CA 1
ATOM 892 C C . GLN A 1 111 ? -1.751 -7.895 3.109 1.00 91.75 111 GLN A C 1
ATOM 894 O O . GLN A 1 111 ? -2.490 -7.283 2.332 1.00 91.75 111 GLN A O 1
ATOM 899 N N . ALA A 1 112 ? -0.440 -7.679 3.157 1.00 91.94 112 ALA A N 1
ATOM 900 C CA . ALA A 1 112 ? 0.253 -6.763 2.259 1.00 91.94 112 ALA A CA 1
ATOM 901 C C . ALA A 1 112 ? 1.646 -7.297 1.919 1.00 91.94 112 ALA A C 1
ATOM 903 O O . ALA A 1 112 ? 2.365 -7.750 2.801 1.00 91.94 112 ALA A O 1
ATOM 904 N N . TYR A 1 113 ? 2.030 -7.220 0.645 1.00 93.69 113 TYR A N 1
ATOM 905 C CA . TYR A 1 113 ? 3.405 -7.479 0.218 1.00 93.69 113 TYR A CA 1
ATOM 906 C C . TYR A 1 113 ? 4.174 -6.166 0.238 1.00 93.69 113 TYR A C 1
ATOM 908 O O . TYR A 1 113 ? 3.797 -5.220 -0.464 1.00 93.69 113 TYR A O 1
ATOM 916 N N . LEU A 1 114 ? 5.212 -6.107 1.065 1.00 95.06 114 LEU A N 1
ATOM 917 C CA . LEU A 1 114 ? 6.003 -4.909 1.309 1.00 95.06 114 LEU A CA 1
ATOM 918 C C . LEU A 1 114 ? 7.493 -5.260 1.231 1.00 95.06 114 LEU A C 1
ATOM 920 O O . LEU A 1 114 ? 7.880 -6.308 1.749 1.00 95.06 114 LEU A O 1
ATOM 924 N N . PRO A 1 115 ? 8.336 -4.422 0.608 1.00 95.38 115 PRO A N 1
ATOM 925 C CA . PRO A 1 115 ? 9.781 -4.597 0.699 1.00 95.38 115 PRO A CA 1
ATOM 926 C C . PRO A 1 115 ? 10.243 -4.419 2.151 1.00 95.38 115 PRO A C 1
ATOM 928 O O . PRO A 1 115 ? 9.485 -3.923 2.991 1.00 95.38 115 PRO A O 1
ATOM 931 N N . GLU A 1 116 ? 11.481 -4.798 2.467 1.00 94.31 116 GLU A N 1
ATOM 932 C CA . GLU A 1 116 ? 12.046 -4.511 3.793 1.00 94.31 116 GLU A CA 1
ATOM 933 C C . GLU A 1 116 ? 11.886 -3.037 4.149 1.00 94.31 116 GLU A C 1
ATOM 935 O O . GLU A 1 116 ? 12.030 -2.182 3.284 1.00 94.31 116 GLU A O 1
ATOM 940 N N . GLY A 1 117 ? 11.596 -2.720 5.407 1.00 94.12 117 GLY A N 1
ATOM 941 C CA . GLY A 1 117 ? 11.369 -1.344 5.825 1.00 94.12 117 GLY A CA 1
ATOM 942 C C . GLY A 1 117 ? 10.610 -1.226 7.136 1.00 94.12 117 GLY A C 1
ATOM 943 O O . GLY A 1 117 ? 10.328 -2.213 7.810 1.00 94.12 117 GLY A O 1
ATOM 944 N N . ASN A 1 118 ? 10.284 0.014 7.489 1.00 95.19 118 ASN A N 1
ATOM 945 C CA . ASN A 1 118 ? 9.464 0.340 8.650 1.00 95.19 118 ASN A CA 1
ATOM 946 C C . ASN A 1 118 ? 8.141 0.912 8.151 1.00 95.19 118 ASN A C 1
ATOM 948 O O . ASN A 1 118 ? 8.157 1.855 7.353 1.00 95.19 118 ASN A O 1
ATOM 952 N N . TYR A 1 119 ? 7.026 0.355 8.607 1.00 95.38 119 TYR A N 1
ATOM 953 C CA . TYR A 1 119 ? 5.712 0.669 8.062 1.00 95.38 119 TYR A CA 1
ATOM 954 C C . TYR A 1 119 ? 4.695 0.998 9.138 1.00 95.38 119 TYR A C 1
ATOM 956 O O . TYR A 1 119 ? 4.567 0.279 10.125 1.00 95.38 119 TYR A O 1
ATOM 964 N N . ASP A 1 120 ? 3.891 2.016 8.868 1.00 95.06 120 ASP A N 1
ATOM 965 C CA . ASP A 1 120 ? 2.633 2.229 9.566 1.00 95.06 120 ASP A CA 1
ATOM 966 C C . ASP A 1 120 ? 1.493 1.775 8.664 1.00 95.06 120 ASP A C 1
ATOM 968 O O . ASP A 1 120 ? 1.482 2.078 7.466 1.00 95.06 120 ASP A O 1
ATOM 972 N N . LEU A 1 121 ? 0.523 1.060 9.229 1.00 95.12 121 LEU A N 1
ATOM 973 C CA . LEU A 1 121 ? -0.700 0.718 8.519 1.00 95.12 121 LEU A CA 1
ATOM 974 C C . LEU A 1 121 ? -1.864 1.540 9.046 1.00 95.12 121 LEU A C 1
ATOM 976 O O . LEU A 1 121 ? -2.063 1.658 10.256 1.00 95.12 121 LEU A O 1
ATOM 980 N N . TYR A 1 122 ? -2.669 2.025 8.112 1.00 95.19 122 TYR A N 1
ATOM 981 C CA . TYR A 1 122 ? -3.901 2.751 8.372 1.00 95.19 122 TYR A CA 1
ATOM 982 C C . TYR A 1 122 ? -5.086 2.010 7.778 1.00 95.19 122 TYR A C 1
ATOM 984 O O . TYR A 1 122 ? -4.984 1.421 6.701 1.00 95.19 122 TYR A O 1
ATOM 992 N N . PHE A 1 123 ? -6.210 2.063 8.483 1.00 95.00 123 PHE A N 1
ATOM 993 C CA . PHE A 1 123 ? -7.452 1.414 8.094 1.00 95.00 123 PHE A CA 1
ATOM 994 C C . PHE A 1 123 ? -8.531 2.476 7.919 1.00 95.00 123 PHE A C 1
ATOM 996 O O . PHE A 1 123 ? -8.797 3.234 8.852 1.00 95.00 123 PHE A O 1
ATOM 1003 N N . PHE A 1 124 ? -9.160 2.512 6.749 1.00 95.69 124 PHE A N 1
ATOM 1004 C CA . PHE A 1 124 ? -10.226 3.450 6.402 1.00 95.69 124 PHE A CA 1
ATOM 1005 C C . PHE A 1 124 ? -11.488 2.695 6.002 1.00 95.69 124 PHE A C 1
ATOM 1007 O O . PHE A 1 124 ? -11.415 1.589 5.463 1.00 95.69 124 PHE A O 1
ATOM 1014 N N . ALA A 1 125 ? -12.640 3.301 6.242 1.00 95.25 125 ALA A N 1
ATOM 1015 C CA . ALA A 1 125 ? -13.937 2.774 5.847 1.00 95.25 125 ALA A CA 1
ATOM 1016 C C . ALA A 1 125 ? -14.795 3.896 5.276 1.00 95.25 125 ALA A C 1
ATOM 1018 O O . ALA A 1 125 ? -14.695 5.019 5.745 1.00 95.25 125 ALA A O 1
ATOM 1019 N N . ASP A 1 126 ? -15.667 3.578 4.326 1.00 94.69 126 ASP A N 1
ATOM 1020 C CA . ASP A 1 126 ? -16.688 4.513 3.849 1.00 94.69 126 ASP A CA 1
ATOM 1021 C C . ASP A 1 126 ? -17.781 4.638 4.927 1.00 94.69 126 ASP A C 1
ATOM 1023 O O . ASP A 1 126 ? -18.727 3.837 4.991 1.00 94.69 126 ASP A O 1
ATOM 1027 N N . LEU A 1 127 ? -17.585 5.571 5.864 1.00 94.44 127 LEU A N 1
ATOM 1028 C CA . LEU A 1 127 ? -18.478 5.788 7.005 1.00 94.44 127 LEU A CA 1
ATOM 1029 C C . LEU A 1 127 ? -19.707 6.597 6.585 1.00 94.44 127 LEU A C 1
ATOM 1031 O O . LEU A 1 127 ? -20.806 6.370 7.102 1.00 94.44 127 LEU A O 1
ATOM 1035 N N . ASN A 1 128 ? -19.525 7.527 5.651 1.00 94.75 128 ASN A N 1
ATOM 1036 C CA . ASN A 1 128 ? -20.572 8.406 5.146 1.00 94.75 128 ASN A CA 1
ATOM 1037 C C . ASN A 1 128 ? -21.400 7.795 3.992 1.00 94.75 128 ASN A C 1
ATOM 1039 O O . ASN A 1 128 ? -22.475 8.313 3.679 1.00 94.75 128 ASN A O 1
ATOM 1043 N N . ARG A 1 129 ? -20.969 6.649 3.450 1.00 94.12 129 ARG A N 1
ATOM 1044 C CA . ARG A 1 129 ? -21.620 5.855 2.394 1.00 94.12 129 ARG A CA 1
ATOM 1045 C C . ARG A 1 129 ? -21.665 6.550 1.033 1.00 94.12 129 ARG A C 1
ATOM 1047 O O . ARG A 1 129 ? -22.646 6.396 0.300 1.00 94.12 129 ARG A O 1
ATOM 1054 N N . ASN A 1 130 ? -20.635 7.322 0.693 1.00 95.12 130 ASN A N 1
ATOM 1055 C CA . ASN A 1 130 ? -20.523 7.998 -0.603 1.00 95.12 130 ASN A CA 1
ATOM 1056 C C . ASN A 1 130 ? -19.854 7.133 -1.689 1.00 95.12 130 ASN A C 1
ATOM 1058 O O . ASN A 1 130 ? -19.816 7.548 -2.848 1.00 95.12 130 ASN A O 1
ATOM 1062 N N . GLY A 1 131 ? -19.363 5.938 -1.343 1.00 93.62 131 GLY A N 1
ATOM 1063 C CA . GLY A 1 131 ? -18.658 5.025 -2.240 1.00 93.62 131 GLY A CA 1
ATOM 1064 C C . GLY A 1 131 ? -17.143 5.243 -2.316 1.00 93.62 131 GLY A C 1
ATOM 1065 O O . GLY A 1 131 ? -16.487 4.595 -3.135 1.00 93.62 131 GLY A O 1
ATOM 1066 N N . TYR A 1 132 ? -16.583 6.126 -1.490 1.00 95.12 132 TYR A N 1
ATOM 1067 C CA . TYR A 1 132 ? -15.162 6.462 -1.430 1.00 95.12 132 TYR A CA 1
ATOM 1068 C C . TYR A 1 132 ? -14.612 6.245 -0.015 1.00 95.12 132 TYR A C 1
ATOM 1070 O O . TYR A 1 132 ? -15.352 6.214 0.959 1.00 95.12 132 TYR A O 1
ATOM 1078 N N . PHE A 1 133 ? -13.294 6.061 0.092 1.00 95.38 133 PHE A N 1
ATOM 1079 C CA . PHE A 1 133 ? -12.598 6.015 1.378 1.00 95.38 133 PHE A CA 1
ATOM 1080 C C . PHE A 1 133 ? -11.960 7.378 1.628 1.00 95.38 133 PHE A C 1
ATOM 1082 O O . PHE A 1 133 ? -10.914 7.679 1.043 1.00 95.38 133 PHE A O 1
ATOM 1089 N N . ASP A 1 134 ? -12.580 8.206 2.465 1.00 95.31 134 ASP A N 1
ATOM 1090 C CA . ASP A 1 134 ? -12.073 9.549 2.722 1.00 95.31 134 ASP A CA 1
ATOM 1091 C C . ASP A 1 134 ? -10.991 9.557 3.821 1.00 95.31 134 ASP A C 1
ATOM 1093 O O . ASP A 1 134 ? -10.993 8.770 4.770 1.00 95.31 134 ASP A O 1
ATOM 1097 N N . ALA A 1 135 ? -10.037 10.489 3.722 1.00 92.12 135 ALA A N 1
ATOM 1098 C CA . ALA A 1 135 ? -8.899 10.573 4.647 1.00 92.12 135 ALA A CA 1
ATOM 1099 C C . ALA A 1 135 ? -9.306 10.862 6.109 1.00 92.12 135 ALA A C 1
ATOM 1101 O O . ALA A 1 135 ? -8.552 10.573 7.038 1.00 92.12 135 ALA A O 1
ATOM 1102 N N . ASN A 1 136 ? -10.489 11.442 6.327 1.00 94.31 136 ASN A N 1
ATOM 1103 C CA . ASN A 1 136 ? -11.068 11.688 7.650 1.00 94.31 136 ASN A CA 1
ATOM 1104 C C . ASN A 1 136 ? -11.854 10.485 8.204 1.00 94.31 136 ASN A C 1
ATOM 1106 O O . ASN A 1 136 ? -12.318 10.550 9.341 1.00 94.31 136 ASN A O 1
ATOM 1110 N N . GLU A 1 137 ? -11.975 9.391 7.451 1.00 95.12 137 GLU A N 1
ATOM 1111 C CA . GLU A 1 137 ? -12.710 8.179 7.834 1.00 95.12 137 GLU A CA 1
ATOM 1112 C C . GLU A 1 137 ? -11.780 7.035 8.264 1.00 95.12 137 GLU A C 1
ATOM 1114 O O . GLU A 1 137 ? -12.052 5.846 8.078 1.00 95.12 137 GLU A O 1
ATOM 1119 N N . MET A 1 138 ? -10.645 7.398 8.860 1.00 94.38 138 MET A N 1
ATOM 1120 C CA . MET A 1 138 ? -9.720 6.445 9.458 1.00 94.38 138 MET A CA 1
ATOM 1121 C C . MET A 1 138 ? -10.376 5.763 10.668 1.00 94.38 138 MET A C 1
ATOM 1123 O O . MET A 1 138 ? -10.634 6.389 11.697 1.00 94.38 138 MET A O 1
ATOM 1127 N N . ILE A 1 139 ? -10.590 4.455 10.566 1.00 93.69 139 ILE A N 1
ATOM 1128 C CA . ILE A 1 139 ? -11.185 3.615 11.613 1.00 93.69 139 ILE A CA 1
ATOM 1129 C C . ILE A 1 139 ? -10.143 2.905 12.481 1.00 93.69 139 ILE A C 1
ATOM 1131 O O . ILE A 1 139 ? -10.487 2.333 13.517 1.00 93.69 139 ILE A O 1
ATOM 1135 N N . GLY A 1 140 ? -8.867 2.936 12.098 1.00 92.12 140 GLY A N 1
ATOM 1136 C CA . GLY A 1 140 ? -7.807 2.291 12.863 1.00 92.12 140 GLY A CA 1
ATOM 1137 C C . GLY A 1 140 ? -6.410 2.545 12.315 1.00 92.12 140 GLY A C 1
ATOM 1138 O O . GLY A 1 140 ? -6.235 3.040 11.204 1.00 92.12 140 GLY A O 1
ATOM 1139 N N . GLN A 1 141 ? -5.416 2.152 13.105 1.00 92.06 141 GLN A N 1
ATOM 1140 C CA . GLN A 1 141 ? -4.013 2.075 12.704 1.00 92.06 141 GLN A CA 1
ATOM 1141 C C . GLN A 1 141 ? -3.321 0.944 13.475 1.00 92.06 141 GLN A C 1
ATOM 1143 O O . GLN A 1 141 ? -3.815 0.516 14.525 1.00 92.06 141 GLN A O 1
ATOM 1148 N N . THR A 1 142 ? -2.191 0.453 12.969 1.00 84.75 142 THR A N 1
ATOM 1149 C CA . THR A 1 142 ? -1.318 -0.459 13.729 1.00 84.75 142 THR A CA 1
ATOM 1150 C C . THR A 1 142 ? -0.653 0.259 14.913 1.00 84.75 142 THR A C 1
ATOM 1152 O O . THR A 1 142 ? -0.869 1.451 15.112 1.00 84.75 142 THR A O 1
ATOM 1155 N N . SER A 1 143 ? 0.069 -0.483 15.761 1.00 77.56 143 SER A N 1
ATOM 1156 C CA . SER A 1 143 ? 0.711 0.002 16.998 1.00 77.56 143 SER A CA 1
ATOM 1157 C C . SER A 1 143 ? 1.413 1.361 16.868 1.00 77.56 143 SER A C 1
ATOM 1159 O O . SER A 1 143 ? 1.837 1.741 15.785 1.00 77.56 143 SER A O 1
ATOM 1161 N N . GLU A 1 144 ? 1.611 2.065 17.991 1.00 74.50 144 GLU A N 1
ATOM 1162 C CA . GLU A 1 144 ? 2.361 3.337 18.009 1.00 74.50 144 GLU A CA 1
ATOM 1163 C C . GLU A 1 144 ? 3.802 3.203 17.487 1.00 74.50 144 GLU A C 1
ATOM 1165 O O . GLU A 1 144 ? 4.382 4.182 17.024 1.00 74.50 144 GLU A O 1
ATOM 1170 N N . ALA A 1 145 ? 4.374 1.996 17.548 1.00 86.56 145 ALA A N 1
ATOM 1171 C CA . ALA A 1 145 ? 5.643 1.677 16.912 1.00 86.56 145 ALA A CA 1
ATOM 1172 C C . ALA A 1 145 ? 5.424 1.152 15.477 1.00 86.56 145 ALA A C 1
ATOM 1174 O O . ALA A 1 145 ? 4.552 0.288 15.292 1.00 86.56 145 ALA A O 1
ATOM 1175 N N . PRO A 1 146 ? 6.244 1.595 14.501 1.00 90.06 146 PRO A N 1
ATOM 1176 C CA . PRO A 1 146 ? 6.228 1.068 13.142 1.00 90.06 146 PRO A CA 1
ATOM 1177 C C . PRO A 1 146 ? 6.472 -0.439 13.105 1.00 90.06 146 PRO A C 1
ATOM 1179 O O . PRO A 1 146 ? 7.273 -0.981 13.867 1.00 90.06 146 PRO A O 1
ATOM 1182 N N . ILE A 1 147 ? 5.823 -1.111 12.162 1.00 92.00 147 ILE A N 1
ATOM 1183 C CA . ILE A 1 147 ? 6.049 -2.521 11.872 1.00 92.00 147 ILE A CA 1
ATOM 1184 C C . ILE A 1 147 ? 7.354 -2.660 11.101 1.00 92.00 147 ILE A C 1
ATOM 1186 O O . ILE A 1 147 ? 7.518 -2.090 10.020 1.00 92.00 147 ILE A O 1
ATOM 1190 N N . HIS A 1 148 ? 8.272 -3.444 11.651 1.00 93.00 148 HIS A N 1
ATOM 1191 C CA . HIS A 1 148 ? 9.521 -3.791 10.996 1.00 93.00 148 HIS A CA 1
ATOM 1192 C C . HIS A 1 148 ? 9.294 -4.973 10.053 1.00 93.00 148 HIS A C 1
ATOM 1194 O O . HIS A 1 148 ? 8.797 -6.021 10.453 1.00 93.00 148 HIS A O 1
ATOM 1200 N N . VAL A 1 149 ? 9.642 -4.784 8.784 1.00 92.25 149 VAL A N 1
ATOM 1201 C CA . VAL A 1 149 ? 9.693 -5.844 7.780 1.00 92.25 149 VAL A CA 1
ATOM 1202 C C . VAL A 1 149 ? 11.163 -6.071 7.467 1.00 92.25 149 VAL A C 1
ATOM 1204 O O . VAL A 1 149 ? 11.833 -5.185 6.934 1.00 92.25 149 VAL A O 1
ATOM 1207 N N . ARG A 1 150 ? 11.672 -7.239 7.849 1.00 90.06 150 ARG A N 1
ATOM 1208 C CA . ARG A 1 150 ? 13.075 -7.636 7.706 1.00 90.06 150 ARG A CA 1
ATOM 1209 C C . ARG A 1 150 ? 13.144 -9.047 7.158 1.00 90.06 150 ARG A C 1
ATOM 1211 O O . ARG A 1 150 ? 12.386 -9.909 7.602 1.00 90.06 150 ARG A O 1
ATOM 1218 N N . LYS A 1 151 ? 14.079 -9.298 6.247 1.00 86.50 151 LYS A N 1
ATOM 1219 C CA . LYS A 1 151 ? 14.303 -10.636 5.701 1.00 86.50 151 LYS A CA 1
ATOM 1220 C C . LYS A 1 151 ? 14.696 -11.641 6.774 1.00 86.50 151 LYS A C 1
ATOM 1222 O O . LYS A 1 151 ? 14.275 -12.787 6.713 1.00 86.50 151 LYS A O 1
ATOM 1227 N N . GLU A 1 152 ? 15.457 -11.213 7.776 1.00 84.69 152 GLU A N 1
ATOM 1228 C CA . GLU A 1 152 ? 15.936 -12.074 8.861 1.00 84.69 152 GLU A CA 1
ATOM 1229 C C . GLU A 1 152 ? 14.816 -12.527 9.809 1.00 84.69 152 GLU A C 1
ATOM 1231 O O . GLU A 1 152 ? 14.949 -13.544 10.487 1.00 84.69 152 GLU A O 1
ATOM 1236 N N . GLU A 1 153 ? 13.717 -11.772 9.873 1.00 81.81 153 GLU A N 1
ATOM 1237 C CA . GLU A 1 153 ? 12.572 -12.058 10.745 1.00 81.81 153 GLU A CA 1
ATOM 1238 C C . GLU A 1 153 ? 11.520 -12.938 10.057 1.00 81.81 153 GLU A C 1
ATOM 1240 O O . GLU A 1 153 ? 10.635 -13.495 10.715 1.00 81.81 153 GLU A O 1
ATOM 1245 N N . VAL A 1 154 ? 11.623 -13.097 8.735 1.00 74.25 154 VAL A N 1
ATOM 1246 C CA . VAL A 1 154 ? 10.721 -13.935 7.952 1.00 74.25 154 VAL A CA 1
ATOM 1247 C C . VAL A 1 154 ? 11.117 -15.392 8.149 1.00 74.25 154 VAL A C 1
ATOM 1249 O O . VAL A 1 154 ? 12.179 -15.846 7.730 1.00 74.25 154 VAL A O 1
ATOM 1252 N N . LYS A 1 155 ? 10.240 -16.147 8.813 1.00 63.84 155 LYS A N 1
ATOM 1253 C CA . LYS A 1 155 ? 10.361 -17.602 8.889 1.00 63.84 155 LYS A CA 1
ATOM 1254 C C . LYS A 1 155 ? 9.895 -18.182 7.560 1.00 63.84 155 LYS A C 1
ATOM 1256 O O . LYS A 1 155 ? 8.689 -18.298 7.345 1.00 63.84 155 LYS A O 1
ATOM 1261 N N . ASP A 1 156 ? 10.839 -18.528 6.692 1.00 56.31 156 ASP A N 1
ATOM 1262 C CA . ASP A 1 156 ? 10.556 -19.440 5.585 1.00 56.31 156 ASP A CA 1
ATOM 1263 C C . ASP A 1 156 ? 10.030 -20.754 6.184 1.00 56.31 156 ASP A C 1
ATOM 1265 O O . ASP A 1 156 ? 10.633 -21.316 7.105 1.00 56.31 156 ASP A O 1
ATOM 1269 N N . GLY A 1 157 ? 8.837 -21.157 5.742 1.00 46.97 157 GLY A N 1
ATOM 1270 C CA . GLY A 1 157 ? 8.160 -22.377 6.188 1.00 46.97 157 GLY A CA 1
ATOM 1271 C C . GLY A 1 157 ? 8.823 -23.647 5.680 1.00 46.97 157 GLY A C 1
ATOM 1272 O O . GLY A 1 157 ? 9.365 -23.623 4.553 1.00 46.97 157 GLY A O 1
#

Sequence (157 aa):
MSNAFRRTPVRVSSKVMLLILIVLVFAGCSHVGKYFDFWDMERTQKKEFSIEPTAKLLRDLQPGDSFMLVGPVNQKTNYEGPVLVVAVTDMFKKREIVAERILQTPVLYYQAYLPEGNYDLYFFADLNRNGYFDANEMIGQTSEAPIHVRKEEVKDG

Radius of gyration: 27.61 Å; chains: 1; bounding box: 38×72×73 Å

pLDDT: mean 84.39, std 13.68, range [39.78, 96.75]

Secondary structure (DSSP, 8-state):
-------------HHHHHHHHHHHHHTTHHHHHHHHHHHHHHHHHHHHHHHS--HHHHHHH-GGGEEEEEEE---SS---S-EEEEEEE-SSSTTEEEEEEEEPSS--EEEEEEESEEEEEEEEE-SS-SSS--TT-EEEE--SSPEEE-GGG----